Protein AF-A0AA35QRK2-F1 (afdb_monomer_lite)

Structure (mmCIF, N/CA/C/O backbone):
data_AF-A0AA35QRK2-F1
#
_entry.id   AF-A0AA35QRK2-F1
#
loop_
_atom_site.group_PDB
_atom_site.id
_atom_site.type_symbol
_atom_site.label_atom_id
_atom_site.label_alt_id
_atom_site.label_comp_id
_atom_site.label_asym_id
_atom_site.label_entity_id
_atom_site.label_seq_id
_atom_site.pdbx_PDB_ins_code
_atom_site.Cartn_x
_atom_site.Cartn_y
_atom_site.Cartn_z
_atom_site.occupancy
_atom_site.B_iso_or_equiv
_atom_site.auth_seq_id
_atom_site.auth_comp_id
_atom_site.auth_asym_id
_atom_site.auth_atom_id
_atom_site.pdbx_PDB_model_num
ATOM 1 N N . MET A 1 1 ? -0.737 -18.192 8.060 1.00 49.56 1 MET A N 1
ATOM 2 C CA . MET A 1 1 ? 0.544 -17.779 8.676 1.00 49.56 1 MET A CA 1
ATOM 3 C C . MET A 1 1 ? 0.218 -16.701 9.696 1.00 49.56 1 MET A C 1
ATOM 5 O O . MET A 1 1 ? -0.284 -15.666 9.287 1.00 49.56 1 MET A O 1
ATOM 9 N N . PHE A 1 2 ? 0.406 -16.966 10.989 1.00 47.12 2 PHE A N 1
ATOM 10 C CA . PHE A 1 2 ? 0.249 -15.962 12.047 1.00 47.12 2 PHE A CA 1
ATOM 11 C C . PHE A 1 2 ? 1.614 -15.335 12.330 1.00 47.12 2 PHE A C 1
ATOM 13 O O . PHE A 1 2 ? 2.599 -16.058 12.459 1.00 47.12 2 PHE A O 1
ATOM 20 N N . VAL A 1 3 ? 1.676 -14.005 12.390 1.00 52.34 3 VAL A N 1
ATOM 21 C CA . VAL A 1 3 ? 2.855 -13.271 12.861 1.00 52.34 3 VAL A CA 1
ATOM 22 C C . VAL A 1 3 ? 2.521 -12.783 14.262 1.00 52.34 3 VAL A C 1
ATOM 24 O O . VAL A 1 3 ? 1.834 -11.778 14.435 1.00 52.34 3 VAL A O 1
ATOM 27 N N . GLU A 1 4 ? 2.950 -13.540 15.266 1.00 45.12 4 GLU A N 1
ATOM 28 C CA . GLU A 1 4 ? 2.929 -13.085 16.651 1.00 45.12 4 GLU A CA 1
ATOM 29 C C . GLU A 1 4 ? 4.049 -12.069 16.820 1.00 45.12 4 GLU A C 1
ATOM 31 O O . GLU A 1 4 ? 5.191 -12.326 16.434 1.00 45.12 4 GLU A O 1
ATOM 36 N N . ALA A 1 5 ? 3.746 -10.893 17.361 1.00 49.94 5 ALA A N 1
ATOM 37 C CA . ALA A 1 5 ? 4.833 -10.009 17.716 1.00 49.94 5 ALA A CA 1
ATOM 38 C C . ALA A 1 5 ? 4.494 -9.067 18.865 1.00 49.94 5 ALA A C 1
ATOM 40 O O . ALA A 1 5 ? 3.430 -8.444 18.888 1.00 49.94 5 ALA A O 1
ATOM 41 N N . GLY A 1 6 ? 5.456 -8.907 19.771 1.00 50.09 6 GLY A N 1
ATOM 42 C CA . GLY A 1 6 ? 5.455 -7.880 20.810 1.00 50.09 6 GLY A CA 1
ATOM 43 C C . GLY A 1 6 ? 5.560 -6.463 20.232 1.00 50.09 6 GLY A C 1
ATOM 44 O O . GLY A 1 6 ? 5.860 -6.270 19.049 1.00 50.09 6 GLY A O 1
ATOM 45 N N . ALA A 1 7 ? 5.253 -5.449 21.040 1.00 49.38 7 ALA A N 1
ATOM 46 C CA . ALA A 1 7 ? 5.388 -4.044 20.649 1.00 49.38 7 ALA A CA 1
ATOM 47 C C . ALA A 1 7 ? 6.825 -3.747 20.155 1.00 49.38 7 ALA A C 1
ATOM 49 O O . ALA A 1 7 ? 7.787 -4.151 20.798 1.00 49.38 7 ALA A O 1
ATOM 50 N N . GLY A 1 8 ? 6.969 -3.079 19.002 1.00 54.94 8 GLY A N 1
ATOM 51 C CA . GLY A 1 8 ? 8.271 -2.632 18.469 1.00 54.94 8 GLY A CA 1
ATOM 52 C C . GLY A 1 8 ? 8.993 -3.549 17.465 1.00 54.94 8 GLY A C 1
ATOM 53 O O . GLY A 1 8 ? 10.043 -3.173 16.964 1.00 54.94 8 GLY A O 1
ATOM 54 N N . THR A 1 9 ? 8.458 -4.716 17.101 1.00 58.69 9 THR A N 1
ATOM 55 C CA . THR A 1 9 ? 9.174 -5.710 16.260 1.00 58.69 9 THR A CA 1
ATOM 56 C C . THR A 1 9 ? 9.014 -5.523 14.738 1.00 58.69 9 THR A C 1
ATOM 58 O O . THR A 1 9 ? 9.180 -6.475 13.979 1.00 58.69 9 THR A O 1
ATOM 61 N N . GLY A 1 10 ? 8.590 -4.347 14.267 1.00 66.38 10 GLY A N 1
ATOM 62 C CA . GLY A 1 10 ? 8.449 -4.088 12.827 1.00 66.38 10 GLY A CA 1
ATOM 63 C C . GLY A 1 10 ? 7.295 -4.816 12.118 1.00 66.38 10 GLY A C 1
ATOM 64 O O . GLY A 1 10 ? 7.298 -4.878 10.895 1.00 66.38 10 GLY A O 1
ATOM 65 N N . LYS A 1 11 ? 6.282 -5.338 12.836 1.00 77.25 11 LYS A N 1
ATOM 66 C CA . LYS A 1 11 ? 5.102 -6.013 12.236 1.00 77.25 11 LYS A CA 1
ATOM 67 C C . LYS A 1 11 ? 4.472 -5.225 11.096 1.00 77.25 11 LYS A C 1
ATOM 69 O O . LYS A 1 11 ? 4.171 -5.792 10.052 1.00 77.25 11 LYS A O 1
ATOM 74 N N . THR A 1 12 ? 4.256 -3.934 11.325 1.00 73.62 12 THR A N 1
ATOM 75 C CA . THR A 1 12 ? 3.629 -3.052 10.346 1.00 73.62 12 THR A CA 1
ATOM 76 C C . THR A 1 12 ? 4.519 -2.922 9.117 1.00 73.62 12 THR A C 1
ATOM 78 O O . THR A 1 12 ? 4.030 -3.089 8.012 1.00 73.62 12 THR A O 1
ATOM 81 N N . THR A 1 13 ? 5.831 -2.744 9.292 1.00 82.75 13 THR A N 1
ATOM 82 C CA . THR A 1 13 ? 6.803 -2.727 8.186 1.00 82.75 13 THR A CA 1
ATOM 83 C C . THR A 1 13 ? 6.798 -4.041 7.402 1.00 82.75 13 THR A C 1
ATOM 85 O O . THR A 1 13 ? 6.693 -4.021 6.181 1.00 82.75 13 THR A O 1
ATOM 88 N N . SER A 1 14 ? 6.818 -5.191 8.081 1.00 86.56 14 SER A N 1
ATOM 89 C CA . SER A 1 14 ? 6.756 -6.498 7.417 1.00 86.56 14 SER A CA 1
ATOM 90 C C . SER A 1 14 ? 5.435 -6.723 6.677 1.00 86.56 14 SER A C 1
ATOM 92 O O . SER A 1 14 ? 5.419 -7.343 5.616 1.00 86.56 14 SER A O 1
ATOM 94 N N . MET A 1 15 ? 4.318 -6.239 7.224 1.00 89.62 15 MET A N 1
ATOM 95 C CA . MET A 1 15 ? 3.004 -6.327 6.587 1.00 89.62 15 MET A CA 1
ATOM 96 C C . MET A 1 15 ? 2.923 -5.437 5.346 1.00 89.62 15 MET A C 1
ATOM 98 O O . MET A 1 15 ? 2.493 -5.919 4.302 1.00 89.62 15 MET A O 1
ATOM 102 N N . VAL A 1 16 ? 3.386 -4.188 5.440 1.00 93.88 16 VAL A N 1
ATOM 103 C CA . VAL A 1 16 ? 3.460 -3.254 4.310 1.00 93.88 16 VAL A CA 1
ATOM 104 C C . VAL A 1 16 ? 4.317 -3.849 3.194 1.00 93.88 16 VAL A C 1
ATOM 106 O O . VAL A 1 16 ? 3.818 -4.056 2.090 1.00 93.88 16 VAL A O 1
ATOM 109 N N . GLY A 1 17 ? 5.554 -4.252 3.502 1.00 94.12 17 GLY A N 1
ATOM 110 C CA . GLY A 1 17 ? 6.453 -4.852 2.513 1.00 94.12 17 GLY A CA 1
ATOM 111 C C . GLY A 1 17 ? 5.880 -6.124 1.880 1.00 94.12 17 GLY A C 1
ATOM 112 O O . GLY A 1 17 ? 6.054 -6.365 0.687 1.00 94.12 17 GLY A O 1
ATOM 113 N N . ARG A 1 18 ? 5.122 -6.926 2.640 1.00 94.31 18 ARG A N 1
ATOM 114 C CA . ARG A 1 18 ? 4.423 -8.095 2.091 1.00 94.31 18 ARG A CA 1
ATOM 115 C C . ARG A 1 18 ? 3.335 -7.703 1.092 1.00 94.31 18 ARG A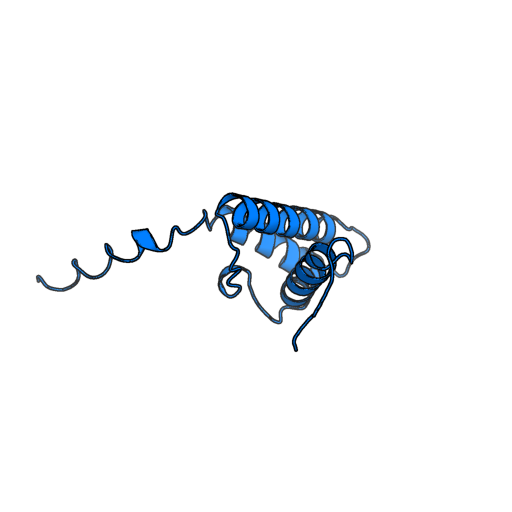 C 1
ATOM 117 O O . ARG A 1 18 ? 3.226 -8.363 0.063 1.00 94.31 18 ARG A O 1
ATOM 124 N N . VAL A 1 19 ? 2.525 -6.692 1.397 1.00 94.81 19 VAL A N 1
ATOM 125 C CA . VAL A 1 19 ? 1.464 -6.219 0.492 1.00 94.81 19 VAL A CA 1
ATOM 126 C C . VAL A 1 19 ? 2.075 -5.667 -0.794 1.00 94.81 19 VAL A C 1
ATOM 128 O O . VAL A 1 19 ? 1.686 -6.108 -1.873 1.00 94.81 19 VAL A O 1
ATOM 131 N N . VAL A 1 20 ? 3.089 -4.806 -0.677 1.00 96.44 20 VAL A N 1
ATOM 132 C CA . VAL A 1 20 ? 3.834 -4.248 -1.818 1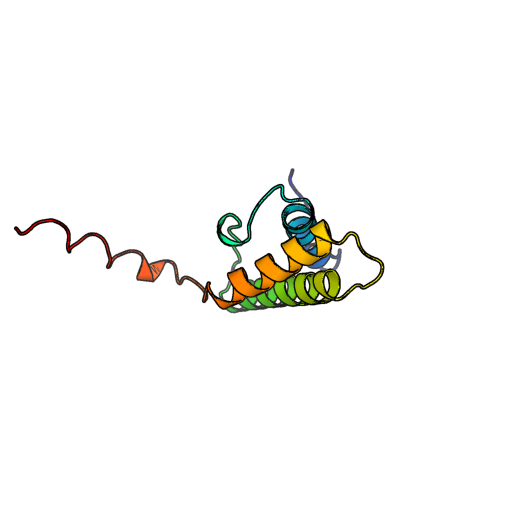.00 96.44 20 VAL A CA 1
ATOM 133 C C . VAL A 1 20 ? 4.389 -5.365 -2.697 1.00 96.44 20 VAL A C 1
ATOM 135 O O . VAL A 1 20 ? 4.181 -5.357 -3.904 1.00 96.44 20 VAL A O 1
ATOM 138 N N . ASN A 1 21 ? 5.004 -6.390 -2.097 1.00 96.69 21 ASN A N 1
ATOM 139 C CA . ASN A 1 21 ? 5.536 -7.521 -2.851 1.00 96.69 21 ASN A CA 1
ATOM 140 C C . ASN A 1 21 ? 4.461 -8.315 -3.599 1.00 96.69 21 ASN A C 1
ATOM 142 O O . ASN A 1 21 ? 4.668 -8.700 -4.745 1.00 96.69 21 ASN A O 1
ATOM 146 N N . LEU A 1 22 ? 3.297 -8.551 -2.991 1.00 96.94 22 LEU A N 1
ATOM 147 C CA . LEU A 1 22 ? 2.204 -9.258 -3.667 1.00 96.94 22 LEU A CA 1
ATOM 148 C C . LEU A 1 22 ? 1.635 -8.456 -4.847 1.00 96.94 22 LEU A C 1
ATOM 150 O O . LEU A 1 22 ? 1.245 -9.058 -5.846 1.00 96.94 22 LEU A O 1
ATOM 154 N N . ILE A 1 23 ? 1.608 -7.127 -4.741 1.00 96.38 23 ILE A N 1
ATOM 155 C CA . ILE A 1 23 ? 1.149 -6.238 -5.814 1.00 96.38 23 ILE A CA 1
ATOM 156 C C . ILE A 1 23 ? 2.194 -6.160 -6.930 1.00 96.38 23 ILE A C 1
ATOM 158 O O . ILE A 1 23 ? 1.889 -6.476 -8.077 1.00 96.38 23 ILE A O 1
ATOM 162 N N . GLY A 1 24 ? 3.440 -5.817 -6.600 1.00 96.31 24 GLY A N 1
ATOM 163 C CA . GLY A 1 24 ? 4.513 -5.656 -7.582 1.00 96.31 24 GLY A CA 1
ATOM 164 C C . GLY A 1 24 ? 4.882 -6.956 -8.308 1.00 96.31 24 GLY A C 1
ATOM 165 O O . GLY A 1 24 ? 5.333 -6.918 -9.449 1.00 96.31 24 GLY A O 1
ATOM 166 N N . SER A 1 25 ? 4.640 -8.122 -7.696 1.00 96.50 25 SER A N 1
ATOM 167 C CA . SER A 1 25 ? 4.791 -9.433 -8.356 1.00 96.50 25 SER A CA 1
ATOM 168 C C . SER A 1 25 ? 3.566 -9.871 -9.174 1.00 96.50 25 SER A C 1
ATOM 170 O O . SER A 1 25 ? 3.589 -10.942 -9.781 1.00 96.50 25 SER A O 1
ATOM 172 N N . GLY A 1 26 ? 2.489 -9.078 -9.191 1.00 94.56 26 GLY A N 1
ATOM 173 C CA . GLY A 1 26 ? 1.263 -9.363 -9.941 1.00 94.56 26 GLY A CA 1
ATOM 174 C C . GLY A 1 26 ? 0.396 -10.477 -9.348 1.00 94.56 26 GLY A C 1
ATOM 175 O O . GLY A 1 26 ? -0.518 -10.964 -10.011 1.00 94.56 26 GLY A O 1
ATOM 176 N N . VAL A 1 27 ? 0.661 -10.899 -8.107 1.00 96.38 27 VAL A N 1
ATOM 177 C CA . VAL A 1 27 ? -0.120 -11.939 -7.414 1.00 96.38 27 VAL A CA 1
ATOM 178 C C . VAL A 1 27 ? -1.498 -11.418 -7.002 1.00 96.38 27 VAL A C 1
ATOM 180 O O . VAL A 1 27 ? -2.463 -12.181 -6.966 1.00 96.38 27 VAL A O 1
ATOM 183 N N . THR A 1 28 ? -1.603 -10.129 -6.677 1.00 94.25 28 THR A N 1
ATOM 184 C CA . THR A 1 28 ? -2.866 -9.475 -6.323 1.00 94.25 28 THR A CA 1
ATOM 185 C C . THR A 1 28 ? -2.880 -8.021 -6.782 1.00 94.25 28 THR A C 1
ATOM 187 O O . THR A 1 28 ? -1.856 -7.459 -7.150 1.00 94.25 28 THR A O 1
ATOM 190 N N . THR A 1 29 ? -4.053 -7.408 -6.713 1.00 91.81 29 THR A N 1
ATOM 191 C CA . THR A 1 29 ? -4.286 -5.975 -6.910 1.00 91.81 29 THR A CA 1
ATOM 192 C C . THR A 1 29 ? -4.756 -5.344 -5.595 1.00 91.81 29 THR A C 1
ATOM 194 O O . THR A 1 29 ? -5.160 -6.064 -4.675 1.00 91.81 29 THR A O 1
ATOM 197 N N . VAL A 1 30 ? -4.674 -4.015 -5.476 1.00 91.50 30 VAL A N 1
ATOM 198 C CA . VAL A 1 30 ? -5.014 -3.280 -4.240 1.00 91.50 30 VAL A CA 1
ATOM 199 C C . VAL A 1 30 ? -6.465 -3.506 -3.817 1.00 91.50 30 VAL A C 1
ATOM 201 O O . VAL A 1 30 ? -6.727 -3.778 -2.649 1.00 91.50 30 VAL A O 1
ATOM 204 N N . ASP A 1 31 ? -7.400 -3.488 -4.766 1.00 88.88 31 ASP A N 1
ATOM 205 C CA . ASP A 1 31 ? -8.839 -3.725 -4.564 1.00 88.88 31 ASP A CA 1
ATOM 206 C C . ASP A 1 31 ? -9.167 -5.112 -3.982 1.00 88.88 31 ASP A C 1
ATOM 208 O O . ASP A 1 31 ? -10.268 -5.345 -3.483 1.00 88.88 31 ASP A O 1
ATOM 212 N N . ARG A 1 32 ? -8.207 -6.043 -4.013 1.00 90.31 32 ARG A N 1
ATOM 213 C CA . ARG A 1 32 ? -8.331 -7.390 -3.439 1.00 90.31 32 ARG A CA 1
ATOM 214 C C . ARG A 1 32 ? -7.712 -7.528 -2.048 1.00 90.31 32 ARG A C 1
ATOM 216 O O . ARG A 1 32 ? -7.764 -8.616 -1.471 1.00 90.31 32 ARG A O 1
ATOM 223 N N . VAL A 1 33 ? -7.133 -6.463 -1.495 1.00 89.25 33 VAL A N 1
ATOM 224 C CA . VAL A 1 33 ? -6.512 -6.463 -0.167 1.00 89.25 33 VAL A CA 1
ATOM 225 C C . VAL A 1 33 ? -7.437 -5.782 0.839 1.00 89.25 33 VAL A C 1
ATOM 227 O O . VAL A 1 33 ? -7.705 -4.591 0.754 1.00 89.25 33 VAL A O 1
ATOM 230 N N . ALA A 1 34 ? -7.889 -6.534 1.845 1.00 87.62 34 ALA A N 1
ATOM 231 C CA . ALA A 1 34 ? -8.633 -5.988 2.977 1.00 87.62 34 ALA A CA 1
ATOM 232 C C . ALA A 1 34 ? -7.710 -5.838 4.195 1.00 87.62 34 ALA A C 1
ATOM 234 O O . ALA A 1 34 ? -7.239 -6.833 4.753 1.00 87.62 34 ALA A O 1
ATOM 235 N N . ALA A 1 35 ? -7.467 -4.598 4.623 1.00 84.38 35 ALA A N 1
ATOM 236 C CA . ALA A 1 35 ? -6.748 -4.296 5.856 1.00 84.38 35 ALA A CA 1
ATOM 237 C C . ALA A 1 35 ? -7.745 -4.025 6.992 1.00 84.38 35 ALA A C 1
ATOM 239 O O . ALA A 1 35 ? -8.567 -3.118 6.899 1.00 84.38 35 ALA A O 1
ATOM 240 N N . ILE A 1 36 ? -7.678 -4.809 8.071 1.00 86.00 36 ILE A N 1
ATOM 241 C CA . ILE A 1 36 ? -8.558 -4.661 9.238 1.00 86.00 36 ILE A CA 1
ATOM 242 C C . ILE A 1 36 ? -7.712 -4.218 10.427 1.00 86.00 36 ILE A C 1
ATOM 244 O O . ILE A 1 36 ? -6.762 -4.901 10.813 1.00 86.00 36 ILE A O 1
ATOM 248 N N . THR A 1 37 ? -8.067 -3.084 11.023 1.00 86.25 37 THR A N 1
ATOM 249 C CA . THR A 1 37 ? -7.384 -2.508 12.186 1.00 86.25 37 THR A CA 1
ATOM 250 C C . THR A 1 37 ? -8.397 -2.150 13.277 1.00 86.25 37 THR A C 1
ATOM 252 O O . THR A 1 37 ? -9.608 -2.190 13.068 1.00 86.25 37 THR A O 1
ATOM 255 N N . PHE A 1 38 ? -7.907 -1.835 14.481 1.00 89.06 38 PHE A N 1
ATOM 256 C CA . PHE A 1 38 ? -8.775 -1.505 15.617 1.00 89.06 38 PHE A CA 1
ATOM 257 C C . PHE A 1 38 ? -9.401 -0.105 15.515 1.00 89.06 38 PHE A C 1
ATOM 259 O O . PHE A 1 38 ? -10.438 0.153 16.120 1.00 89.06 38 PHE A O 1
ATOM 266 N N . THR A 1 39 ? -8.776 0.812 14.772 1.00 88.62 39 THR A N 1
ATOM 267 C CA . THR A 1 39 ? -9.239 2.197 14.631 1.00 88.62 39 THR A CA 1
ATOM 268 C C . THR A 1 39 ? -9.119 2.665 13.188 1.00 88.62 39 THR A C 1
ATOM 270 O O . THR A 1 39 ? -8.203 2.266 12.471 1.00 88.62 39 THR A O 1
ATOM 273 N N . ASN A 1 40 ? -9.991 3.594 12.792 1.00 88.12 40 ASN A N 1
ATOM 274 C CA . ASN A 1 40 ? -9.919 4.218 11.469 1.00 88.12 40 ASN A CA 1
ATOM 2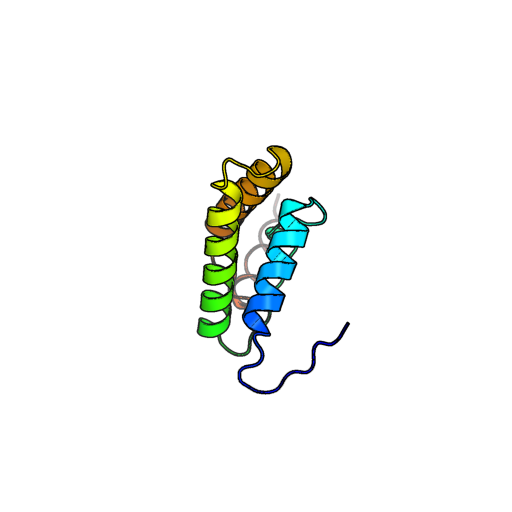75 C C . ASN A 1 40 ? -8.564 4.902 11.237 1.00 88.12 40 ASN A C 1
ATOM 277 O O . ASN A 1 40 ? -7.982 4.740 10.177 1.00 88.12 40 ASN A O 1
ATOM 281 N N . SER A 1 41 ? -8.010 5.581 12.249 1.00 88.50 41 SER A N 1
ATOM 282 C CA . SER A 1 41 ? -6.682 6.204 12.147 1.00 88.50 41 SER A CA 1
ATOM 283 C C . SER A 1 41 ? -5.574 5.182 11.876 1.00 88.50 41 SER A C 1
ATOM 285 O O . SER A 1 41 ? -4.712 5.450 11.050 1.00 88.50 41 SER A O 1
ATOM 287 N N . ALA A 1 42 ? -5.618 4.000 12.500 1.00 87.50 42 ALA A N 1
ATOM 288 C CA . ALA A 1 42 ? -4.643 2.948 12.223 1.00 87.50 42 ALA A CA 1
ATOM 289 C C . ALA A 1 42 ? -4.834 2.327 10.829 1.00 87.50 42 ALA A C 1
ATOM 291 O O . ALA A 1 42 ? -3.864 1.876 10.225 1.00 87.50 42 ALA A O 1
ATOM 292 N N . ALA A 1 43 ? -6.072 2.272 10.320 1.00 88.06 43 ALA A N 1
ATOM 293 C CA . ALA A 1 43 ? -6.328 1.858 8.939 1.00 88.06 43 ALA A CA 1
ATOM 294 C C . ALA A 1 43 ? -5.740 2.870 7.945 1.00 88.06 43 ALA A C 1
ATOM 296 O O . ALA A 1 43 ? -5.017 2.464 7.039 1.00 88.06 43 ALA A O 1
ATOM 297 N N . SER A 1 44 ? -5.996 4.166 8.155 1.00 89.81 44 SER A N 1
ATOM 298 C CA . SER A 1 44 ? -5.462 5.248 7.322 1.00 89.81 44 SER A CA 1
ATOM 299 C C . SER A 1 44 ? -3.936 5.274 7.335 1.00 89.81 44 SER A C 1
ATOM 301 O O . SER A 1 44 ? -3.331 5.263 6.271 1.00 89.81 44 SER A O 1
ATOM 303 N N . GLU A 1 45 ? -3.306 5.186 8.511 1.00 91.75 45 GLU A N 1
ATOM 304 C CA . GLU A 1 45 ? -1.841 5.136 8.627 1.00 91.75 45 GLU A CA 1
ATOM 305 C C . GLU A 1 45 ? -1.255 3.930 7.871 1.00 91.75 45 GLU A C 1
ATOM 307 O O . GLU A 1 45 ? -0.232 4.033 7.196 1.00 91.75 45 GLU A O 1
ATOM 312 N N . LEU A 1 46 ? -1.902 2.762 7.947 1.00 91.81 46 LEU A N 1
ATOM 313 C CA . LEU A 1 46 ? -1.457 1.588 7.200 1.00 91.81 46 LEU A CA 1
ATOM 314 C C . LEU A 1 46 ? -1.610 1.778 5.683 1.00 91.81 46 LEU A C 1
ATOM 316 O O . LEU A 1 46 ? -0.714 1.383 4.939 1.00 91.81 46 LEU A O 1
ATOM 320 N N . GLN A 1 47 ? -2.717 2.366 5.228 1.00 91.94 47 GLN A N 1
ATOM 321 C CA . GLN A 1 47 ? -2.953 2.656 3.813 1.00 91.94 47 GLN A CA 1
ATOM 322 C C . GLN A 1 47 ? -1.924 3.654 3.268 1.00 91.94 47 GLN A C 1
ATOM 324 O O . GLN A 1 47 ? -1.342 3.400 2.215 1.00 91.94 47 GLN A O 1
ATOM 329 N N . GLU A 1 48 ? -1.646 4.732 4.007 1.00 93.88 48 GLU A N 1
ATOM 330 C CA . GLU A 1 48 ? -0.619 5.726 3.674 1.00 93.88 48 GLU A CA 1
ATOM 331 C C . GLU A 1 48 ? 0.759 5.071 3.547 1.00 93.88 48 GLU A C 1
ATOM 333 O O . GLU A 1 48 ? 1.423 5.225 2.526 1.00 93.88 48 GLU A O 1
ATOM 338 N N . ARG A 1 49 ? 1.153 4.228 4.508 1.00 95.25 49 ARG A N 1
ATOM 339 C CA . ARG A 1 49 ? 2.441 3.515 4.448 1.00 95.25 49 ARG A CA 1
ATOM 340 C C . ARG A 1 49 ? 2.548 2.562 3.256 1.00 95.25 49 ARG A C 1
ATOM 342 O O . ARG A 1 49 ? 3.625 2.410 2.693 1.00 95.25 49 ARG A O 1
ATOM 349 N N . ILE A 1 50 ? 1.459 1.884 2.880 1.00 95.19 50 ILE A N 1
ATOM 350 C CA . ILE A 1 50 ? 1.448 1.023 1.684 1.00 95.19 50 ILE A CA 1
ATOM 351 C C . ILE A 1 50 ? 1.606 1.868 0.423 1.00 95.19 50 ILE A C 1
ATOM 353 O O . 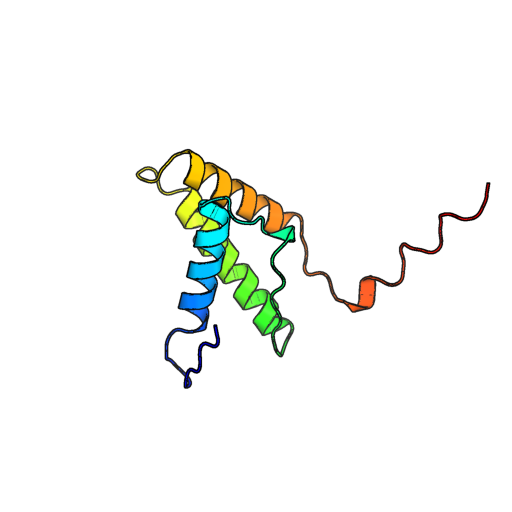ILE A 1 50 ? 2.385 1.502 -0.454 1.00 95.19 50 ILE A O 1
ATOM 357 N N . ARG A 1 51 ? 0.893 2.992 0.342 1.00 96.25 51 ARG A N 1
ATOM 358 C CA . ARG A 1 51 ? 0.988 3.930 -0.774 1.00 96.25 51 ARG A CA 1
ATOM 359 C C . ARG A 1 51 ? 2.412 4.458 -0.948 1.00 96.25 51 ARG A C 1
ATOM 361 O O . ARG A 1 51 ? 2.941 4.358 -2.047 1.00 96.25 51 ARG A O 1
ATOM 368 N N . GLU A 1 52 ? 3.034 4.958 0.118 1.00 97.38 52 GLU A N 1
ATOM 369 C CA . GLU A 1 52 ? 4.399 5.510 0.085 1.00 97.38 52 GLU A CA 1
ATOM 370 C C . GLU A 1 52 ? 5.420 4.491 -0.449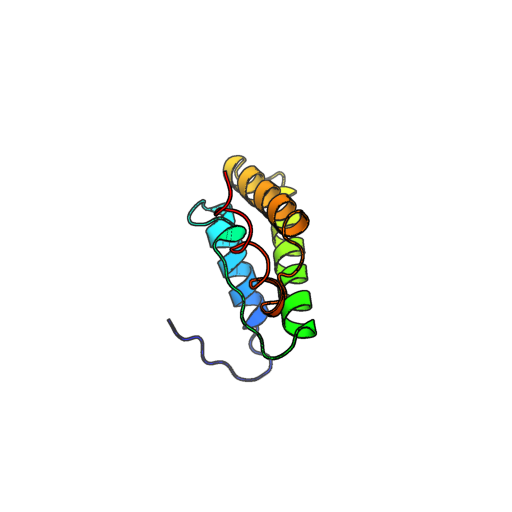 1.00 97.38 52 GLU A C 1
ATOM 372 O O . GLU A 1 52 ? 6.254 4.809 -1.296 1.00 97.38 52 GLU A O 1
ATOM 377 N N . GLU A 1 53 ? 5.334 3.238 0.000 1.00 97.00 53 GLU A N 1
ATOM 378 C CA . GLU A 1 53 ? 6.238 2.175 -0.453 1.00 97.00 53 GLU A CA 1
ATOM 379 C C . GLU A 1 53 ? 5.966 1.759 -1.910 1.00 97.00 53 GLU A C 1
ATOM 381 O O . GLU A 1 53 ? 6.905 1.475 -2.655 1.00 97.00 53 GLU A O 1
ATOM 386 N N . LEU A 1 54 ? 4.702 1.761 -2.355 1.00 97.31 54 LEU A N 1
ATOM 387 C CA . LEU A 1 54 ? 4.360 1.552 -3.768 1.00 97.31 54 LEU A CA 1
ATOM 388 C C . LEU A 1 54 ? 4.889 2.690 -4.655 1.00 97.31 54 LEU A C 1
ATOM 390 O O . LEU A 1 54 ? 5.429 2.413 -5.725 1.00 97.31 54 LEU A O 1
ATOM 394 N N . GLU A 1 55 ? 4.780 3.947 -4.217 1.00 98.06 55 GLU A N 1
ATOM 395 C CA . GLU A 1 55 ? 5.313 5.120 -4.927 1.00 98.06 55 GLU A CA 1
ATOM 396 C C . GLU A 1 55 ? 6.840 5.049 -5.061 1.00 98.06 55 GLU A C 1
ATOM 398 O O . GLU A 1 55 ? 7.386 5.257 -6.153 1.00 98.06 55 GLU A O 1
ATOM 403 N N . GLY A 1 56 ? 7.531 4.693 -3.972 1.00 97.75 56 GLY A N 1
ATOM 404 C CA . GLY A 1 56 ? 8.974 4.465 -3.976 1.00 97.75 56 GLY A CA 1
ATOM 405 C C . GLY A 1 56 ? 9.372 3.352 -4.946 1.00 97.75 56 GLY A C 1
ATOM 406 O O . GLY A 1 56 ? 10.242 3.546 -5.795 1.00 97.75 56 GLY A O 1
ATOM 407 N N . ALA A 1 57 ? 8.676 2.216 -4.889 1.00 96.81 57 ALA A N 1
ATOM 408 C CA . ALA A 1 57 ? 8.913 1.075 -5.767 1.00 96.81 57 ALA A CA 1
ATOM 409 C C . ALA A 1 57 ? 8.614 1.367 -7.249 1.00 96.81 57 ALA A C 1
ATOM 411 O O . ALA A 1 57 ? 9.301 0.845 -8.125 1.00 96.81 57 ALA A O 1
ATOM 412 N N . ALA A 1 58 ? 7.607 2.190 -7.550 1.00 97.19 58 ALA A N 1
ATOM 413 C CA . ALA A 1 58 ? 7.272 2.601 -8.914 1.00 97.19 58 ALA A CA 1
ATOM 414 C C . ALA A 1 58 ? 8.317 3.559 -9.514 1.00 97.19 58 ALA A C 1
ATOM 416 O O . ALA A 1 58 ? 8.546 3.558 -10.727 1.00 97.19 58 ALA A O 1
ATOM 417 N N . SER A 1 59 ? 8.959 4.355 -8.657 1.00 97.12 59 SER A N 1
ATOM 418 C CA . SER A 1 59 ? 9.943 5.373 -9.041 1.00 97.12 59 SER A CA 1
ATOM 419 C C . SER A 1 59 ? 11.382 4.845 -9.111 1.00 97.12 59 SER A C 1
ATOM 421 O O . SER A 1 59 ? 12.264 5.557 -9.593 1.00 97.12 59 SER A O 1
ATOM 423 N N . ASP A 1 60 ? 11.635 3.614 -8.657 1.00 95.44 60 ASP A N 1
ATOM 424 C CA . ASP A 1 60 ? 12.962 2.990 -8.659 1.00 95.44 60 ASP A CA 1
ATOM 425 C C . ASP A 1 60 ? 13.424 2.630 -10.081 1.00 95.44 60 ASP A C 1
ATOM 427 O O . ASP A 1 60 ? 13.076 1.584 -10.629 1.00 95.44 60 ASP A O 1
ATOM 431 N N . GLY A 1 61 ? 14.229 3.504 -10.691 1.00 92.81 61 GLY A N 1
ATOM 432 C CA . GLY A 1 61 ? 14.709 3.355 -12.067 1.00 92.81 61 GLY A CA 1
ATOM 433 C C . GLY A 1 61 ? 15.518 2.083 -12.348 1.00 92.81 61 GLY A C 1
ATOM 434 O O . GLY A 1 61 ? 15.583 1.676 -13.510 1.00 92.81 61 GLY A O 1
ATOM 435 N N . ASP A 1 62 ? 16.075 1.448 -11.315 1.00 95.56 62 ASP A N 1
ATOM 436 C CA . ASP A 1 62 ? 16.854 0.213 -11.434 1.00 95.56 62 ASP A CA 1
ATOM 437 C C . ASP A 1 62 ? 15.978 -1.050 -11.311 1.00 95.56 62 ASP A C 1
ATOM 439 O O . ASP A 1 62 ? 16.421 -2.155 -11.639 1.00 95.56 62 ASP A O 1
ATOM 443 N N . ALA A 1 63 ? 14.718 -0.906 -10.883 1.00 92.81 63 ALA A N 1
ATOM 444 C CA . ALA A 1 63 ? 13.777 -2.009 -10.748 1.00 92.81 63 ALA A CA 1
ATOM 445 C C . ALA A 1 63 ? 13.195 -2.478 -12.095 1.00 92.81 63 ALA A C 1
ATOM 447 O O . ALA A 1 63 ? 13.096 -1.733 -13.083 1.00 92.81 63 ALA A O 1
ATOM 448 N N . ASP A 1 64 ? 12.738 -3.736 -12.105 1.00 96.06 64 ASP A N 1
ATOM 449 C CA . ASP A 1 64 ? 12.074 -4.353 -13.253 1.00 96.06 64 ASP A CA 1
ATOM 450 C C . ASP A 1 64 ? 10.912 -3.469 -13.772 1.00 96.06 64 ASP A C 1
ATOM 452 O O . ASP A 1 64 ? 10.105 -2.976 -12.977 1.00 96.06 64 ASP A O 1
ATOM 456 N N . PRO A 1 65 ? 10.793 -3.239 -15.096 1.00 97.12 65 PRO A N 1
ATOM 457 C CA . PRO A 1 65 ? 9.746 -2.375 -15.642 1.00 97.12 65 PRO A CA 1
ATOM 458 C C . PRO A 1 65 ? 8.321 -2.841 -15.321 1.00 97.12 65 PRO A C 1
ATOM 460 O O . PRO A 1 65 ? 7.444 -2.005 -15.106 1.00 97.12 65 PRO A O 1
ATOM 463 N N . THR A 1 66 ? 8.087 -4.156 -15.270 1.00 96.56 66 THR A N 1
ATOM 464 C CA . THR A 1 66 ? 6.775 -4.729 -14.940 1.00 96.56 66 THR A CA 1
ATOM 465 C C . THR A 1 66 ? 6.449 -4.468 -13.480 1.00 96.56 66 THR A C 1
ATOM 467 O O . THR A 1 66 ? 5.354 -4.008 -13.170 1.00 96.56 66 THR A O 1
ATOM 470 N N . TRP A 1 67 ? 7.419 -4.698 -12.591 1.00 96.81 67 TRP A N 1
ATOM 471 C CA . TRP A 1 67 ? 7.291 -4.377 -11.170 1.00 96.81 67 TRP A CA 1
ATOM 472 C C . TRP A 1 67 ? 6.927 -2.905 -10.958 1.00 96.81 67 TRP A C 1
ATOM 474 O O . TRP A 1 67 ? 5.942 -2.602 -10.286 1.00 96.81 67 TRP A O 1
ATOM 484 N N . ARG A 1 68 ? 7.664 -1.985 -11.594 1.00 97.88 68 ARG A N 1
ATOM 485 C CA . ARG A 1 68 ? 7.382 -0.546 -11.504 1.00 97.88 68 ARG A CA 1
ATOM 486 C C . ARG A 1 68 ? 5.981 -0.193 -11.978 1.00 97.88 68 ARG A C 1
ATOM 488 O O . ARG A 1 68 ? 5.287 0.571 -11.312 1.00 97.88 68 ARG A O 1
ATOM 495 N N . GLN A 1 69 ? 5.565 -0.748 -13.115 1.00 97.31 69 GLN A N 1
ATOM 496 C CA . GLN A 1 69 ? 4.234 -0.514 -13.667 1.00 97.31 69 GLN A CA 1
ATOM 497 C C . GLN A 1 69 ? 3.140 -1.003 -12.710 1.00 97.31 69 GLN A C 1
ATOM 499 O O . GLN A 1 69 ? 2.167 -0.289 -12.483 1.00 97.31 69 GLN A O 1
ATOM 504 N N . LEU A 1 70 ? 3.297 -2.198 -12.138 1.00 97.19 70 LEU A N 1
ATOM 505 C CA . LEU A 1 70 ? 2.326 -2.768 -11.205 1.00 97.19 70 LEU A CA 1
ATOM 506 C C . LEU A 1 70 ? 2.255 -1.976 -9.898 1.00 97.19 70 LEU A C 1
ATOM 508 O O . LEU A 1 70 ? 1.158 -1.709 -9.410 1.00 97.19 70 LEU A O 1
ATOM 512 N N . CYS A 1 71 ? 3.396 -1.542 -9.362 1.00 97.50 71 CYS A N 1
ATOM 513 C CA . CYS A 1 71 ? 3.419 -0.661 -8.198 1.00 97.50 71 CYS A CA 1
ATOM 514 C C . CYS A 1 71 ? 2.759 0.690 -8.500 1.00 97.50 71 CYS A C 1
ATOM 516 O O . CYS A 1 71 ? 1.939 1.145 -7.708 1.00 97.50 71 CYS A O 1
ATOM 518 N N . GLY A 1 72 ? 3.030 1.282 -9.669 1.00 97.12 72 GLY A N 1
ATOM 519 C CA . GLY A 1 72 ? 2.394 2.524 -10.114 1.00 97.12 72 GLY A CA 1
ATOM 520 C C . GLY A 1 72 ? 0.874 2.397 -10.245 1.00 97.12 72 GLY A C 1
ATOM 521 O O . GLY A 1 72 ? 0.143 3.239 -9.732 1.00 97.12 72 GLY A O 1
ATOM 522 N N . GLN A 1 73 ? 0.386 1.300 -10.835 1.00 95.81 73 GLN A N 1
ATOM 523 C CA . GLN A 1 73 ? -1.051 1.012 -10.883 1.00 95.81 73 GLN A CA 1
ATOM 524 C C . GLN A 1 73 ? -1.646 0.859 -9.478 1.00 95.81 73 GLN A C 1
ATOM 526 O O . GLN A 1 73 ? -2.749 1.334 -9.223 1.00 95.81 73 GLN A O 1
ATOM 531 N N . GLY A 1 74 ? -0.906 0.237 -8.555 1.00 95.56 74 GLY A N 1
ATOM 532 C CA . GLY A 1 74 ? -1.311 0.117 -7.158 1.00 95.56 74 GLY A CA 1
ATOM 533 C C . GLY A 1 74 ? -1.516 1.473 -6.475 1.00 95.56 74 GLY A C 1
ATOM 534 O O . GLY A 1 74 ? -2.490 1.637 -5.746 1.00 95.56 74 GLY A O 1
ATOM 535 N N . VAL A 1 75 ? -0.657 2.461 -6.740 1.00 96.06 75 VAL A N 1
ATOM 536 C CA . VAL A 1 75 ? -0.835 3.833 -6.225 1.00 96.06 75 VAL A CA 1
ATOM 537 C C . VAL A 1 75 ? -2.135 4.445 -6.749 1.00 96.06 75 VAL A C 1
ATOM 539 O O . VAL A 1 75 ? -2.942 4.936 -5.963 1.00 96.06 75 VAL A O 1
ATOM 542 N N . GLU A 1 76 ? -2.385 4.355 -8.058 1.00 93.62 76 GLU A N 1
ATOM 543 C CA . GLU A 1 76 ? -3.625 4.869 -8.656 1.00 93.62 76 GLU A CA 1
ATOM 544 C C . GLU A 1 76 ? -4.879 4.188 -8.096 1.00 93.62 76 GLU A C 1
ATOM 546 O O . GLU A 1 76 ? -5.924 4.820 -7.937 1.00 93.62 76 GLU A O 1
ATOM 551 N N . ASP A 1 77 ? -4.796 2.889 -7.810 1.00 91.44 77 ASP A N 1
ATOM 552 C CA . ASP A 1 77 ? -5.909 2.130 -7.252 1.00 91.44 77 ASP A CA 1
ATOM 553 C C . ASP A 1 77 ? -6.203 2.538 -5.803 1.00 91.44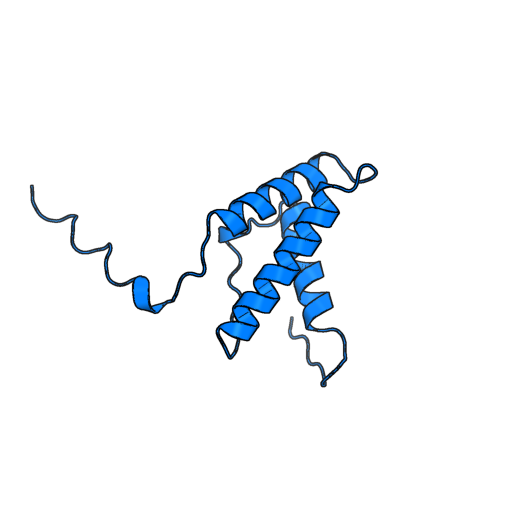 77 ASP A C 1
ATOM 555 O O . ASP A 1 77 ? -7.375 2.634 -5.432 1.00 91.44 77 ASP A O 1
ATOM 559 N N . ILE A 1 78 ? -5.168 2.835 -5.005 1.00 90.75 78 ILE A N 1
ATOM 560 C CA . ILE A 1 78 ? -5.329 3.415 -3.663 1.00 90.75 78 ILE A CA 1
ATOM 561 C C . ILE A 1 78 ? -6.015 4.781 -3.752 1.00 90.75 78 ILE A C 1
ATOM 563 O O . ILE A 1 78 ? -6.942 5.039 -2.991 1.00 90.75 78 ILE A O 1
ATOM 567 N N . ASP A 1 79 ? -5.609 5.623 -4.701 1.00 89.25 79 ASP A N 1
ATOM 568 C CA . ASP A 1 79 ? -6.168 6.970 -4.883 1.00 89.25 79 ASP A CA 1
ATOM 569 C C . ASP A 1 79 ? -7.611 6.967 -5.356 1.00 89.25 79 ASP A C 1
ATOM 571 O O . ASP A 1 79 ? -8.395 7.855 -5.024 1.00 89.25 79 ASP A O 1
ATOM 575 N N . ARG A 1 80 ? -7.972 5.961 -6.149 1.00 84.06 80 ARG A N 1
ATOM 576 C CA . ARG A 1 80 ? -9.343 5.762 -6.608 1.00 84.06 80 ARG A CA 1
ATOM 577 C C . ARG A 1 80 ? -10.232 5.192 -5.500 1.00 84.06 80 ARG A C 1
ATOM 579 O O . ARG A 1 80 ? -11.440 5.429 -5.507 1.00 84.06 80 ARG A O 1
ATOM 586 N N . GLY A 1 81 ? -9.651 4.405 -4.597 1.00 68.88 81 GLY A N 1
ATOM 587 C CA . GLY A 1 81 ? -10.322 3.733 -3.492 1.00 68.88 81 GLY A CA 1
ATOM 588 C C . GLY A 1 81 ? -10.230 4.520 -2.187 1.00 68.88 81 GLY A C 1
ATOM 589 O O . GLY A 1 81 ? -9.514 4.114 -1.272 1.00 68.88 81 GLY A O 1
ATOM 590 N N . ASP A 1 82 ? -10.991 5.609 -2.065 1.00 52.56 82 ASP A N 1
ATOM 591 C CA . ASP A 1 82 ? -11.223 6.251 -0.766 1.00 52.56 82 ASP A CA 1
ATOM 592 C C . ASP A 1 82 ? -11.739 5.223 0.254 1.00 52.56 82 ASP A C 1
ATOM 594 O O . ASP A 1 82 ? -12.601 4.396 -0.065 1.00 52.56 82 ASP A O 1
ATOM 598 N N . VAL A 1 83 ? -11.221 5.308 1.487 1.00 50.66 83 VAL A N 1
ATOM 599 C CA . VAL A 1 83 ? -11.599 4.520 2.672 1.00 50.66 83 VAL A CA 1
ATOM 600 C C . VAL A 1 83 ? -13.087 4.156 2.636 1.00 50.66 83 VAL A C 1
ATOM 602 O O . VAL A 1 83 ? -13.959 4.976 2.933 1.00 50.66 83 VAL A O 1
ATOM 605 N N . HIS A 1 84 ? -13.399 2.912 2.270 1.00 48.03 84 HIS A N 1
ATOM 606 C CA . HIS A 1 84 ? -14.766 2.419 2.338 1.00 48.03 84 HIS A CA 1
ATOM 607 C C . HIS A 1 84 ? -15.120 2.183 3.804 1.00 48.03 84 HIS A C 1
ATOM 609 O O . HIS A 1 84 ? -14.825 1.134 4.375 1.00 48.03 84 HIS A O 1
ATOM 615 N N . ASP A 1 85 ? -15.761 3.180 4.418 1.00 43.72 85 ASP A N 1
ATOM 616 C CA . ASP A 1 85 ? -16.491 2.994 5.666 1.00 43.72 85 ASP A CA 1
ATOM 617 C C . ASP A 1 85 ? -17.495 1.839 5.459 1.00 43.72 85 ASP A C 1
ATOM 619 O O . ASP A 1 85 ? -18.403 1.957 4.623 1.00 43.72 85 ASP A O 1
ATOM 623 N N . PRO A 1 86 ? -17.370 0.716 6.192 1.00 44.12 86 PRO A N 1
ATOM 624 C CA . PRO A 1 86 ? -18.240 -0.445 6.021 1.00 44.12 86 PRO A CA 1
ATOM 625 C C . PRO A 1 86 ? -19.726 -0.133 6.275 1.00 44.12 86 PRO A C 1
ATOM 627 O O . PRO A 1 86 ? -20.592 -0.924 5.900 1.00 44.12 86 PRO A O 1
ATOM 630 N N . THR A 1 87 ? -20.059 1.024 6.858 1.00 45.69 87 THR A N 1
ATOM 631 C CA . THR A 1 87 ? -21.446 1.482 7.018 1.00 45.69 87 THR A CA 1
ATOM 632 C C . THR A 1 87 ? -22.096 2.001 5.724 1.00 45.69 87 THR A C 1
ATOM 634 O O . THR A 1 87 ? -23.327 2.068 5.652 1.00 45.69 87 THR A O 1
ATOM 637 N N . GLN A 1 88 ? -21.325 2.294 4.668 1.00 43.06 88 GLN A N 1
ATOM 638 C CA . GLN A 1 88 ? -21.829 2.827 3.389 1.00 43.06 88 GLN A CA 1
ATOM 639 C C . GLN A 1 88 ? -22.280 1.742 2.388 1.00 43.06 88 GLN A C 1
ATOM 641 O O . GLN A 1 88 ? -22.951 2.052 1.403 1.00 43.06 88 GLN A O 1
ATOM 646 N N . LEU A 1 89 ? -22.014 0.455 2.656 1.00 51.00 89 LEU A N 1
ATOM 647 C CA . LEU A 1 89 ? -22.348 -0.663 1.753 1.00 51.00 89 LEU A CA 1
ATOM 648 C C . LEU A 1 89 ? -23.867 -0.941 1.631 1.00 51.00 89 LEU A C 1
ATOM 650 O O . LEU A 1 89 ? -24.296 -1.745 0.811 1.00 51.00 89 LEU A O 1
ATOM 654 N N . ARG A 1 90 ? -24.722 -0.261 2.411 1.00 49.03 90 ARG A N 1
ATOM 655 C CA . ARG A 1 90 ? -26.176 -0.523 2.478 1.00 49.03 90 ARG A CA 1
ATOM 656 C C . ARG A 1 90 ? -27.050 0.404 1.620 1.00 49.03 90 ARG A C 1
ATOM 658 O O . ARG A 1 90 ? -28.216 0.605 1.964 1.00 49.03 90 ARG A O 1
ATOM 665 N N . ARG A 1 91 ? -26.525 1.027 0.557 1.00 48.94 91 ARG A N 1
ATOM 666 C CA . ARG A 1 91 ? -27.318 1.961 -0.281 1.00 48.94 91 ARG A CA 1
ATOM 667 C C . ARG A 1 91 ? -27.405 1.650 -1.778 1.00 48.94 91 ARG A C 1
ATOM 669 O O . ARG A 1 91 ? -28.192 2.309 -2.449 1.00 48.94 91 ARG A O 1
ATOM 676 N N . SER A 1 92 ? -26.697 0.655 -2.310 1.00 47.38 92 SER A N 1
ATOM 677 C CA . SER A 1 92 ? -26.688 0.393 -3.763 1.00 47.38 92 SER A CA 1
ATOM 678 C C . SER A 1 92 ? -27.631 -0.717 -4.253 1.00 47.38 92 SER A C 1
ATOM 680 O O . SER A 1 92 ? -27.893 -0.767 -5.451 1.00 47.38 92 SER A O 1
ATOM 682 N N . ASP A 1 93 ? -28.213 -1.545 -3.378 1.00 53.62 93 ASP A N 1
ATOM 683 C CA . ASP A 1 93 ? -29.056 -2.681 -3.811 1.00 53.62 93 ASP A CA 1
ATOM 684 C C . ASP A 1 93 ? -30.545 -2.351 -4.040 1.00 53.62 93 ASP A C 1
ATOM 686 O O . ASP A 1 93 ? -31.313 -3.197 -4.495 1.00 53.62 93 ASP A O 1
ATOM 690 N N . SER A 1 94 ? -30.993 -1.119 -3.781 1.00 54.06 94 SER A N 1
ATOM 691 C CA . SER A 1 94 ? -32.423 -0.766 -3.846 1.00 54.06 94 SER A CA 1
ATOM 692 C C . SER A 1 94 ? -32.913 -0.168 -5.175 1.00 54.06 94 SER A C 1
ATOM 694 O O . SER A 1 94 ? -34.061 0.264 -5.236 1.00 54.06 94 SER A O 1
ATOM 696 N N . SER A 1 95 ? -32.110 -0.124 -6.247 1.00 53.19 95 SER A N 1
ATOM 697 C CA . SER A 1 95 ? -32.508 0.535 -7.514 1.00 53.19 95 SER A CA 1
ATOM 698 C C . SER A 1 95 ? -32.634 -0.370 -8.750 1.00 53.19 95 SER A C 1
ATOM 700 O O . SER A 1 95 ? -32.824 0.143 -9.850 1.00 53.19 95 SER A O 1
ATOM 702 N N . ARG A 1 96 ? -32.613 -1.706 -8.614 1.00 55.03 96 ARG A N 1
ATOM 703 C CA . ARG A 1 96 ? -32.824 -2.643 -9.747 1.00 55.03 96 ARG A CA 1
ATOM 704 C C . ARG A 1 96 ? -34.135 -3.438 -9.713 1.00 55.03 96 ARG A C 1
ATOM 706 O O . ARG A 1 96 ? -34.210 -4.553 -10.219 1.00 55.03 96 ARG A O 1
ATOM 713 N N . THR A 1 97 ? -35.213 -2.858 -9.192 1.00 53.44 97 THR A N 1
ATOM 714 C CA . THR A 1 97 ? -36.570 -3.386 -9.428 1.00 53.44 97 THR A CA 1
ATOM 715 C C . THR A 1 97 ? -37.552 -2.242 -9.635 1.00 53.44 97 THR A C 1
ATOM 717 O O . THR A 1 97 ? -38.199 -1.799 -8.695 1.00 53.44 97 THR A O 1
ATOM 720 N N . SER A 1 98 ? -37.619 -1.737 -10.868 1.00 49.62 98 SER A N 1
ATOM 721 C CA . SER A 1 98 ? -38.777 -1.024 -11.425 1.00 49.62 98 SER A CA 1
ATOM 722 C C . SER A 1 98 ? -38.464 -0.583 -12.859 1.00 49.62 98 SER A C 1
ATOM 724 O O . SER A 1 98 ? -38.018 0.546 -13.063 1.00 49.62 98 SER A O 1
ATOM 726 N N . ALA A 1 99 ? -38.689 -1.469 -13.828 1.00 41.72 99 ALA A N 1
ATOM 727 C CA . ALA A 1 99 ? -39.213 -1.167 -15.166 1.00 41.72 99 ALA A CA 1
ATOM 728 C C . ALA A 1 99 ? -39.426 -2.483 -15.921 1.00 41.72 99 ALA A C 1
ATOM 730 O O . ALA A 1 99 ? -38.468 -3.288 -15.954 1.00 41.72 99 ALA A O 1
#

Secondary structure (DSSP, 8-state):
------TTS-HHHHHHHHHHHHHHTTS--GGG-----SSHHHHHHHHHHHHHHHHHHHH-TTS-HHHHHHHHHHHHHHHHS----GGGGGSSTTSSS--

Organism: Geodia barretti (NCBI:txid519541)

pLDDT: mean 80.46, std 19.72, range [41.72, 98.06]

Sequence (99 aa):
MFVEAGAGTGKTTSMVGRVVNLIGSGVTTVDRVAAITFTNSAASELQERIREELEGAASDGDADPTWRQLCGQGVEDIDRGDVHDPTQLRRSDSSRTSA

InterPro domains:
  IPR000212 UvrD-like helicase [PTHR11070] (3-58)
  IPR014016 UvrD-like helicase, ATP-binding domain [PF00580] (2-59)
  IPR027417 P-loop containing nucleoside triphosphate hydrolase [G3DSA:3.40.50.300] (1-88)
  IPR027417 P-loop containing nucleoside triphosphate hydrolase [SSF52540] (2-68)

Radius of gyration: 16.37 Å; chains: 1; bounding box: 56×25×36 Å

Foldseek 3Di:
DDDDDDPPPCPLVVVLVVVLVCQLVVVDALVPDDDDDPDPVVVVVSLVSNLVVLCVQLPPPVDDPSSNVSSVVNNVVSVVDDPPPVVPPPPDPPPPPDD